Protein AF-A0A932MML2-F1 (afdb_monomer_lite)

Organism: Tectimicrobiota bacterium (NCBI:txid2528274)

Secondary structure (DSSP, 8-state):
--PPPPPPP---HHHHHHHHHHHHHHHHHHHHHHHHPPP----HHHHHTT------SPPPPGGGS-HHHHHHHHHHHH-HHHHTTSPPTT-GGGTS---STGGGGSSSGGG-

InterPro domains:
  IPR025673 Protein of unknown function with PCYCGC motif [PF13798] (68-109)

Sequence (112 aa):
MTKKKHKPQAKKASGARIAAGLLAALGLAGGVFYWMAPPSKIDPAALKARVPGGERRPTLSPALFTGVVAQAYQVAKEIPQILDQLYCWCRCIENSGHKSNLSCFVDSHAAG

Structure (mmCIF, N/CA/C/O backbone):
data_AF-A0A932MML2-F1
#
_entry.id   AF-A0A932MML2-F1
#
loop_
_atom_site.group_PDB
_atom_site.id
_atom_site.type_symbol
_atom_site.label_atom_id
_atom_site.label_alt_id
_atom_site.label_comp_id
_atom_site.label_asym_id
_atom_site.label_entity_id
_atom_site.label_seq_id
_atom_site.pdbx_PDB_ins_code
_atom_site.Cartn_x
_atom_site.Cartn_y
_atom_site.Cartn_z
_atom_site.occupancy
_atom_site.B_iso_or_equiv
_atom_site.auth_seq_id
_atom_site.auth_comp_id
_atom_site.auth_asym_id
_atom_site.auth_atom_id
_atom_site.pdbx_PDB_model_num
ATOM 1 N N . MET A 1 1 ? -48.019 -25.290 84.572 1.00 41.62 1 MET A N 1
ATOM 2 C CA . MET A 1 1 ? -46.741 -24.982 83.889 1.00 41.62 1 MET A CA 1
ATOM 3 C C . MET A 1 1 ? -46.875 -25.284 82.398 1.00 41.62 1 MET A C 1
ATOM 5 O O . MET A 1 1 ? -46.719 -26.430 82.002 1.00 41.62 1 MET A O 1
ATOM 9 N N . THR A 1 2 ? -47.199 -24.300 81.559 1.00 40.34 2 THR A N 1
ATOM 10 C CA . THR A 1 2 ? -47.265 -24.478 80.096 1.00 40.34 2 THR A CA 1
ATOM 11 C C . THR A 1 2 ? -46.184 -23.620 79.436 1.00 40.34 2 THR A C 1
ATOM 13 O O . THR A 1 2 ? -46.213 -22.393 79.485 1.00 40.34 2 THR A O 1
ATOM 16 N N . LYS A 1 3 ? -45.164 -24.274 78.864 1.00 49.84 3 LYS A N 1
ATOM 17 C CA . LYS A 1 3 ? -44.049 -23.614 78.167 1.00 49.84 3 LYS A CA 1
ATOM 18 C C . LYS A 1 3 ? -44.547 -23.004 76.850 1.00 49.84 3 LYS A C 1
ATOM 20 O O . LYS A 1 3 ? -44.921 -23.740 75.938 1.00 49.84 3 LYS A O 1
ATOM 25 N N . LYS A 1 4 ? -44.494 -21.674 76.712 1.00 50.97 4 LYS A N 1
ATOM 26 C CA . LYS A 1 4 ? -44.607 -20.999 75.407 1.00 50.97 4 LYS A CA 1
ATOM 27 C C . LYS A 1 4 ? -43.368 -21.331 74.568 1.00 50.97 4 LYS A C 1
ATOM 29 O O . LYS A 1 4 ? -42.256 -20.970 74.941 1.00 50.97 4 LYS A O 1
ATOM 34 N N . LYS A 1 5 ? -43.555 -22.009 73.432 1.00 56.62 5 LYS A N 1
ATOM 35 C CA . LYS A 1 5 ? -42.502 -22.200 72.424 1.00 56.62 5 LYS A CA 1
ATOM 36 C C . LYS A 1 5 ? -42.335 -20.908 71.619 1.00 56.62 5 LYS A C 1
ATOM 38 O O . LYS A 1 5 ? -43.300 -20.411 71.047 1.00 56.62 5 LYS A O 1
ATOM 43 N N . HIS A 1 6 ? -41.116 -20.377 71.581 1.00 51.47 6 HIS A N 1
ATOM 44 C CA . HIS A 1 6 ? -40.748 -19.227 70.756 1.00 51.47 6 HIS A CA 1
ATOM 45 C C . HIS A 1 6 ? -40.427 -19.710 69.331 1.00 51.47 6 HIS A C 1
ATOM 47 O O . HIS A 1 6 ? -39.628 -20.630 69.158 1.00 51.47 6 HIS A O 1
ATOM 53 N N . LYS A 1 7 ? -41.066 -19.122 68.312 1.00 53.91 7 LYS A N 1
ATOM 54 C CA . LYS A 1 7 ? -40.836 -19.435 66.890 1.00 53.91 7 LYS A CA 1
ATOM 55 C C . LYS A 1 7 ? -39.768 -18.471 66.346 1.00 53.91 7 LYS A C 1
ATOM 57 O O . LYS A 1 7 ? -39.914 -17.270 66.569 1.00 53.91 7 LYS A O 1
ATOM 62 N N . PRO A 1 8 ? -38.713 -18.931 65.649 1.00 49.62 8 PRO A N 1
ATOM 63 C CA . PRO A 1 8 ? -37.667 -18.033 65.178 1.00 49.62 8 PRO A CA 1
ATOM 64 C C . PRO A 1 8 ? -38.174 -17.238 63.969 1.00 49.62 8 PRO A C 1
ATOM 66 O O . PRO A 1 8 ? -38.610 -17.805 62.966 1.00 49.62 8 PRO A O 1
ATOM 69 N N . GLN A 1 9 ? -38.148 -15.912 64.086 1.00 53.25 9 GLN A N 1
ATOM 70 C CA . GLN A 1 9 ? -38.546 -14.982 63.032 1.00 53.25 9 GLN A CA 1
ATOM 71 C C . GLN A 1 9 ? -37.422 -14.893 61.986 1.00 53.25 9 GLN A C 1
ATOM 73 O O . GLN A 1 9 ? -36.277 -14.571 62.304 1.00 53.25 9 GLN A O 1
ATOM 78 N N . ALA A 1 10 ? -37.732 -15.232 60.735 1.00 54.94 10 ALA A N 1
ATOM 79 C CA . ALA A 1 10 ? -36.758 -15.321 59.652 1.00 54.94 10 ALA A CA 1
ATOM 80 C C . ALA A 1 10 ? -36.256 -13.931 59.213 1.00 54.94 10 ALA A C 1
ATOM 82 O O . ALA A 1 10 ? -37.002 -13.140 58.638 1.00 54.94 10 ALA A O 1
ATOM 83 N N . LYS A 1 11 ? -34.958 -13.661 59.408 1.00 52.41 11 LYS A N 1
ATOM 84 C CA . LYS A 1 11 ? -34.241 -12.447 58.968 1.00 52.41 11 LYS A CA 1
ATOM 85 C C . LYS A 1 11 ? -33.985 -12.401 57.442 1.00 52.41 11 LYS A C 1
ATOM 87 O O . LYS A 1 11 ? -32.863 -12.159 57.014 1.00 52.41 11 LYS A O 1
ATOM 92 N N . LYS A 1 12 ? -34.985 -12.680 56.596 1.00 54.06 12 LYS A N 1
ATOM 93 C CA . LYS A 1 12 ? -34.799 -12.820 55.129 1.00 54.06 12 LYS A CA 1
ATOM 94 C C . LYS A 1 12 ? -35.011 -11.535 54.306 1.00 54.06 12 LYS A C 1
ATOM 96 O O . LYS A 1 12 ? -34.658 -11.513 53.134 1.00 54.06 12 LYS A O 1
ATOM 101 N N . ALA A 1 13 ? -35.551 -10.461 54.887 1.00 57.41 13 ALA A N 1
ATOM 102 C CA . ALA A 1 13 ? -36.012 -9.289 54.125 1.00 57.41 13 ALA A CA 1
ATOM 103 C C . ALA A 1 13 ? -34.957 -8.185 53.870 1.00 57.41 13 ALA A C 1
ATOM 105 O O . ALA A 1 13 ? -35.162 -7.348 52.994 1.00 57.41 13 ALA A O 1
ATOM 106 N N . SER A 1 14 ? -33.841 -8.151 54.608 1.00 61.94 14 SER A N 1
ATOM 107 C CA . SER A 1 14 ? -32.838 -7.074 54.497 1.00 61.94 14 SER A CA 1
ATOM 108 C C . SER A 1 14 ? -31.851 -7.284 53.344 1.00 61.94 14 SER A C 1
ATOM 110 O O . SER A 1 14 ? -31.590 -6.351 52.591 1.00 61.94 14 SER A O 1
ATOM 112 N N . GLY A 1 15 ? -31.356 -8.510 53.149 1.00 64.75 15 GLY A N 1
ATOM 113 C CA . GLY A 1 15 ? -30.370 -8.813 52.101 1.00 64.75 15 GLY A CA 1
ATOM 114 C C . GLY A 1 15 ? -30.905 -8.616 50.678 1.00 64.75 15 GLY A C 1
ATOM 115 O O . GLY A 1 15 ? -30.207 -8.076 49.826 1.00 64.75 15 GLY A O 1
ATOM 116 N N . ALA A 1 16 ? -32.172 -8.966 50.436 1.00 72.31 16 ALA A N 1
ATOM 117 C CA . ALA A 1 16 ? -32.800 -8.826 49.119 1.00 72.31 16 ALA A CA 1
ATOM 118 C C . ALA A 1 16 ? -32.982 -7.357 48.693 1.00 72.31 16 ALA A C 1
ATOM 120 O O . ALA A 1 16 ? -32.831 -7.024 47.520 1.00 72.31 16 ALA A O 1
ATOM 121 N N . ARG A 1 17 ? -33.261 -6.460 49.648 1.00 77.44 17 ARG A N 1
ATOM 122 C CA . ARG A 1 17 ? -33.418 -5.019 49.389 1.00 77.44 17 ARG A CA 1
ATOM 123 C C . ARG A 1 17 ? -32.085 -4.337 49.097 1.00 77.44 17 ARG A C 1
ATOM 125 O O . ARG A 1 17 ? -32.024 -3.481 48.222 1.00 77.44 17 ARG A O 1
ATOM 132 N N . ILE A 1 18 ? -31.022 -4.755 49.785 1.00 80.31 18 ILE A N 1
ATOM 133 C CA . ILE A 1 18 ? -29.662 -4.264 49.530 1.00 80.31 18 ILE A CA 1
ATOM 134 C C . ILE A 1 18 ? -29.195 -4.704 48.135 1.00 80.31 18 ILE A C 1
ATOM 136 O O . ILE A 1 18 ? -28.701 -3.879 47.372 1.00 80.31 18 ILE A O 1
ATOM 140 N N . ALA A 1 19 ? -29.420 -5.968 47.764 1.00 81.38 19 ALA A N 1
ATOM 141 C CA . ALA A 1 19 ? -29.060 -6.480 46.441 1.00 81.38 19 ALA A CA 1
ATOM 142 C C . ALA A 1 19 ? -29.807 -5.758 45.303 1.00 81.38 19 ALA A C 1
ATOM 144 O O . ALA A 1 19 ? -29.189 -5.357 44.319 1.00 81.38 19 ALA A O 1
ATOM 145 N N . ALA A 1 20 ? -31.116 -5.529 45.453 1.00 85.31 20 ALA A N 1
ATOM 146 C CA . ALA A 1 20 ? -31.904 -4.791 44.466 1.00 85.31 20 ALA A CA 1
ATOM 147 C C . ALA A 1 20 ? -31.449 -3.326 44.323 1.00 85.31 20 ALA A C 1
ATOM 149 O O . ALA A 1 20 ? -31.346 -2.821 43.207 1.00 85.31 20 ALA A O 1
ATOM 150 N N . GLY A 1 21 ? -31.123 -2.661 45.439 1.00 89.19 21 GLY A N 1
ATOM 151 C CA . GLY A 1 21 ? -30.598 -1.294 45.426 1.00 89.19 21 GLY A CA 1
ATOM 152 C C . GLY A 1 21 ? -29.246 -1.181 44.717 1.00 89.19 21 GLY A C 1
ATOM 153 O O . GLY A 1 21 ? -29.045 -0.266 43.921 1.00 89.19 21 GLY A O 1
ATOM 154 N N . LEU A 1 22 ? -28.343 -2.141 44.940 1.00 90.62 22 LEU A N 1
ATOM 155 C CA . LEU A 1 22 ? -27.041 -2.185 44.268 1.00 90.62 22 LEU A CA 1
ATOM 156 C C . LEU A 1 22 ? -27.174 -2.404 42.756 1.00 90.62 22 LEU A C 1
ATOM 158 O O . LEU A 1 22 ? -26.504 -1.724 41.983 1.00 90.62 22 LEU A O 1
ATOM 162 N N . LEU A 1 23 ? -28.066 -3.298 42.322 1.00 91.44 23 LEU A N 1
ATOM 163 C CA . LEU A 1 23 ? -28.313 -3.536 40.896 1.00 91.44 23 LEU A CA 1
ATOM 164 C C . LEU A 1 23 ? -28.901 -2.302 40.198 1.00 91.44 23 LEU A C 1
ATOM 166 O O . LEU A 1 23 ? -28.468 -1.958 39.100 1.00 91.44 23 LEU A O 1
ATOM 170 N N . ALA A 1 24 ? -29.838 -1.603 40.845 1.00 91.69 24 ALA A N 1
ATOM 171 C CA . ALA A 1 24 ? -30.403 -0.366 40.311 1.00 91.69 24 ALA A CA 1
ATOM 172 C C . ALA A 1 24 ? -29.346 0.748 40.201 1.00 91.69 24 ALA A C 1
ATOM 174 O O . ALA A 1 24 ? -29.278 1.434 39.181 1.00 91.69 24 ALA A O 1
ATOM 175 N N . ALA A 1 25 ? -28.486 0.894 41.213 1.00 92.69 25 ALA A N 1
ATOM 176 C CA . ALA A 1 25 ? -27.401 1.872 41.199 1.00 92.69 25 ALA A CA 1
ATOM 177 C C . ALA A 1 25 ? -26.370 1.581 40.095 1.00 92.69 25 ALA A C 1
ATOM 179 O O . ALA A 1 25 ? -25.963 2.496 39.382 1.00 92.69 25 ALA A O 1
ATOM 180 N N . LEU A 1 26 ? -25.993 0.312 39.906 1.00 95.44 26 LEU A N 1
ATOM 181 C CA . LEU A 1 26 ? -25.088 -0.103 38.830 1.00 95.44 26 LEU A CA 1
ATOM 182 C C . LEU A 1 26 ? -25.704 0.121 37.444 1.00 95.44 26 LEU A C 1
ATOM 184 O O . LEU A 1 26 ? -25.019 0.607 36.546 1.00 95.44 26 LEU A O 1
ATOM 188 N N . GLY A 1 27 ? -26.996 -0.177 37.278 1.00 95.19 27 GLY A N 1
ATOM 189 C CA . GLY A 1 27 ? -27.718 0.077 36.031 1.00 95.19 27 GLY A CA 1
ATOM 190 C C . GLY A 1 27 ? -27.778 1.566 35.678 1.00 95.19 27 GLY A C 1
ATOM 191 O O . GLY A 1 27 ? -27.485 1.941 34.544 1.00 95.19 27 GLY A O 1
ATOM 192 N N . LEU A 1 28 ? -28.084 2.425 36.655 1.00 95.31 28 LEU A N 1
ATOM 193 C CA . LEU A 1 28 ? -28.094 3.879 36.466 1.00 95.31 28 LEU A CA 1
ATOM 194 C C . LEU A 1 28 ? -26.700 4.424 36.144 1.00 95.31 28 LEU A C 1
ATOM 196 O O . LEU A 1 28 ? -26.558 5.202 35.205 1.00 95.31 28 LEU A O 1
ATOM 200 N N . ALA A 1 29 ? -25.668 3.988 36.869 1.00 94.00 29 ALA A N 1
ATOM 201 C CA . ALA A 1 29 ? -24.293 4.404 36.606 1.00 94.00 29 ALA A CA 1
ATOM 202 C C . ALA A 1 29 ? -23.828 3.984 35.202 1.00 94.00 29 ALA A C 1
ATOM 204 O O . ALA A 1 29 ? -23.250 4.796 34.480 1.00 94.00 29 ALA A O 1
ATOM 205 N N . GLY A 1 30 ? -24.135 2.751 34.782 1.00 94.00 30 GLY A N 1
ATOM 206 C CA . GLY A 1 30 ? -23.833 2.264 33.436 1.00 94.00 30 GLY A CA 1
ATOM 207 C C . GLY A 1 30 ? -24.571 3.042 32.345 1.00 94.00 30 GLY A C 1
ATOM 208 O O . GLY A 1 30 ? -23.967 3.407 31.338 1.00 94.00 30 GLY A O 1
ATOM 209 N N . GLY A 1 31 ? -25.850 3.362 32.564 1.00 93.56 31 GLY A N 1
ATOM 210 C CA . GLY A 1 31 ? -26.646 4.171 31.639 1.00 93.56 31 GLY A CA 1
ATOM 211 C C . GLY A 1 31 ? -26.130 5.606 31.497 1.00 93.56 31 GLY A C 1
ATOM 212 O O . GLY A 1 31 ? -25.992 6.098 30.380 1.00 93.56 31 GLY A O 1
ATOM 213 N N . VAL A 1 32 ? -25.779 6.260 32.611 1.00 94.50 32 VAL A N 1
ATOM 214 C CA . VAL A 1 32 ? -25.182 7.607 32.601 1.00 94.50 32 VAL A CA 1
ATOM 215 C C . VAL A 1 32 ? -23.825 7.593 31.903 1.00 94.50 32 VAL A C 1
ATOM 217 O O . VAL A 1 32 ? -23.569 8.451 31.062 1.00 94.50 32 VAL A O 1
ATOM 220 N N . PHE A 1 33 ? -22.979 6.601 32.193 1.00 92.12 33 PHE A N 1
ATOM 221 C CA . PHE A 1 33 ? -21.684 6.458 31.531 1.00 92.12 33 PHE A CA 1
ATOM 222 C C . PHE A 1 33 ? -21.840 6.265 30.021 1.00 92.12 33 PHE A C 1
ATOM 224 O O . PHE A 1 33 ? -21.159 6.935 29.253 1.00 92.12 33 PHE A O 1
ATOM 231 N N . TYR A 1 34 ? -22.767 5.408 29.586 1.00 89.56 34 TYR A N 1
ATOM 232 C CA . TYR A 1 34 ? -23.044 5.195 28.165 1.00 89.56 34 TYR A CA 1
ATOM 233 C C . TYR A 1 34 ? -23.531 6.473 27.468 1.00 89.56 34 TYR A C 1
ATOM 235 O O . TYR A 1 34 ? -23.106 6.760 26.353 1.00 89.56 34 TYR A O 1
ATOM 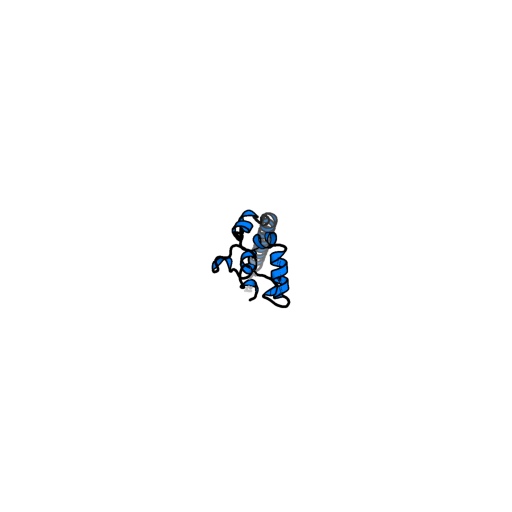243 N N . TRP A 1 35 ? -24.379 7.265 28.130 1.00 90.88 35 TRP A N 1
ATOM 244 C CA . TRP A 1 35 ? -24.905 8.510 27.565 1.00 90.88 35 TRP A CA 1
ATOM 245 C C . TRP A 1 35 ? -23.868 9.643 27.525 1.00 90.88 35 TRP A C 1
ATOM 247 O O . TRP A 1 35 ? -23.900 10.481 26.628 1.00 90.88 35 TRP A O 1
ATOM 257 N N . MET A 1 36 ? -22.934 9.663 28.479 1.00 91.69 36 MET A N 1
ATOM 258 C CA . MET A 1 36 ? -21.850 10.649 28.545 1.00 91.69 36 MET A CA 1
ATOM 259 C C . MET A 1 36 ? -20.585 10.233 27.782 1.00 91.69 36 MET A C 1
ATOM 261 O O . MET A 1 36 ? -19.700 11.070 27.590 1.00 91.69 36 MET A O 1
ATOM 265 N N . ALA A 1 37 ? -20.462 8.971 27.364 1.00 87.44 37 ALA A N 1
ATOM 266 C CA . ALA A 1 37 ? -19.286 8.487 26.655 1.00 87.44 37 ALA A CA 1
ATOM 267 C C . AL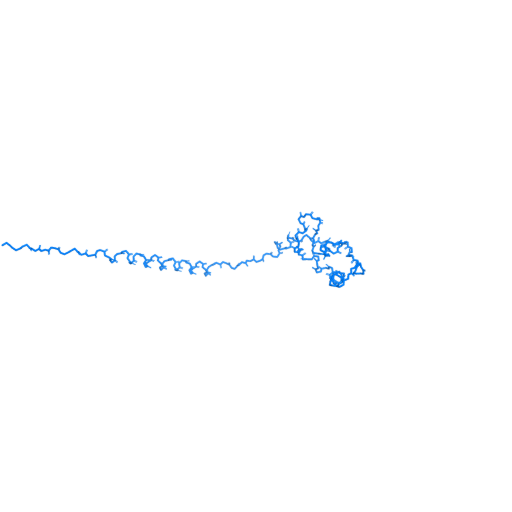A A 1 37 ? -19.122 9.245 25.323 1.00 87.44 37 ALA A C 1
ATOM 269 O O . ALA A 1 37 ? -20.018 9.207 24.475 1.00 87.44 37 ALA A O 1
ATOM 270 N N . PRO A 1 38 ? -17.992 9.943 25.105 1.00 78.31 38 PRO A N 1
ATOM 271 C CA . PRO A 1 38 ? -17.778 10.667 23.864 1.00 78.31 38 PRO A CA 1
ATOM 272 C C . PRO A 1 38 ? -17.656 9.680 22.693 1.00 78.31 38 PRO A C 1
ATOM 274 O O . PRO A 1 38 ? -17.038 8.621 22.845 1.00 78.31 38 PRO A O 1
ATOM 277 N N . PRO A 1 39 ? -18.188 10.018 21.503 1.00 76.25 39 PRO A N 1
ATOM 278 C CA . PRO A 1 39 ? -17.999 9.189 20.324 1.00 76.25 39 PRO A CA 1
ATOM 279 C C . PRO A 1 39 ? -16.507 9.079 20.003 1.00 76.25 39 PRO A C 1
ATOM 281 O O . PRO A 1 39 ? -15.745 10.040 20.153 1.00 76.25 39 PRO A O 1
ATOM 284 N N . SER A 1 40 ? -16.090 7.903 19.538 1.00 75.44 40 SER A N 1
ATOM 285 C CA . SER A 1 40 ? -14.725 7.659 19.084 1.00 75.44 40 SER A CA 1
ATOM 286 C C . SER A 1 40 ? -14.393 8.630 17.949 1.00 75.44 40 SER A C 1
ATOM 288 O O . SER A 1 40 ? -14.927 8.516 16.846 1.00 75.44 40 SER A O 1
ATOM 290 N N . LYS A 1 41 ? -13.525 9.611 18.207 1.00 74.69 41 LYS A N 1
ATOM 291 C CA . LYS A 1 41 ? -13.041 10.513 17.160 1.00 74.69 41 LYS A CA 1
ATOM 292 C C . LYS A 1 41 ? -11.953 9.789 16.374 1.00 74.69 41 LYS A C 1
ATOM 294 O O . LYS A 1 41 ? -10.885 9.505 16.910 1.00 74.69 41 LYS A O 1
ATOM 299 N N . ILE A 1 42 ? -12.235 9.477 15.114 1.00 70.88 42 ILE A N 1
ATOM 300 C CA . ILE A 1 42 ? -11.215 9.033 14.164 1.00 70.88 42 ILE A CA 1
ATOM 301 C C . ILE A 1 42 ? -10.360 10.261 13.831 1.00 70.88 42 ILE A C 1
ATOM 303 O O . ILE A 1 42 ? -10.873 11.214 13.250 1.00 70.88 42 ILE A O 1
ATOM 307 N N . ASP A 1 43 ? -9.082 10.254 14.209 1.00 77.56 43 ASP A N 1
ATOM 308 C CA . ASP A 1 43 ? -8.130 11.296 13.815 1.00 77.56 43 ASP A CA 1
ATOM 309 C C . ASP A 1 43 ? -7.545 10.981 12.419 1.00 77.56 43 ASP A C 1
ATOM 311 O O . ASP A 1 43 ? -6.818 9.989 12.267 1.00 77.56 43 ASP A O 1
ATOM 315 N N . PRO A 1 44 ? -7.822 11.803 11.385 1.00 68.00 44 PRO A N 1
ATOM 316 C CA . PRO A 1 44 ? -7.260 11.615 10.050 1.00 68.00 44 PRO A CA 1
ATOM 317 C C . PRO A 1 44 ? -5.729 11.712 10.021 1.00 68.00 44 PRO A C 1
ATOM 319 O O . PRO A 1 44 ? -5.097 11.093 9.162 1.00 68.00 44 PRO A O 1
ATOM 322 N N . ALA A 1 45 ? -5.119 12.463 10.943 1.00 67.81 45 ALA A N 1
ATOM 323 C CA . ALA A 1 45 ? -3.668 12.567 11.042 1.00 67.81 45 ALA A CA 1
ATOM 324 C C . ALA A 1 45 ? -3.060 11.259 11.564 1.00 67.81 45 ALA A C 1
ATOM 326 O O . ALA A 1 45 ? -2.115 10.750 10.967 1.00 67.81 45 ALA A O 1
ATOM 327 N N . ALA A 1 46 ? -3.654 10.649 12.595 1.00 69.44 46 ALA A N 1
ATOM 328 C CA . ALA A 1 46 ? -3.262 9.325 13.081 1.00 69.44 46 ALA A CA 1
ATOM 329 C C . ALA A 1 46 ? -3.473 8.196 12.051 1.00 69.44 46 ALA A C 1
ATOM 331 O O . ALA A 1 46 ? -2.763 7.189 12.085 1.00 69.44 46 ALA A O 1
ATOM 332 N N . LEU A 1 47 ? -4.436 8.338 11.133 1.00 65.00 47 LEU A N 1
ATOM 333 C CA . LEU A 1 47 ? -4.596 7.435 9.986 1.00 65.00 47 LEU A CA 1
ATOM 334 C C . LEU A 1 47 ? -3.487 7.634 8.947 1.00 65.00 47 LEU A C 1
ATOM 336 O O . LEU A 1 47 ? -2.844 6.660 8.561 1.00 65.00 47 LEU A O 1
ATOM 340 N N . LYS A 1 48 ? -3.216 8.882 8.543 1.00 63.00 48 LYS A N 1
ATOM 341 C CA . LYS A 1 48 ? -2.109 9.209 7.626 1.00 63.00 48 LYS A CA 1
ATOM 342 C C . LYS A 1 48 ? -0.749 8.801 8.182 1.00 63.00 48 LYS A C 1
ATOM 344 O O . LYS A 1 48 ? 0.073 8.298 7.434 1.00 63.00 48 LYS A O 1
ATOM 349 N N . ALA A 1 49 ? -0.529 8.927 9.489 1.00 66.19 49 ALA A N 1
ATOM 350 C CA . ALA A 1 49 ? 0.712 8.502 10.133 1.00 66.19 49 ALA A CA 1
ATOM 351 C C . ALA A 1 49 ? 1.030 7.007 9.928 1.00 66.19 49 ALA A C 1
ATOM 353 O O . ALA A 1 49 ? 2.187 6.613 10.049 1.00 66.19 49 ALA A O 1
ATOM 354 N N . ARG A 1 50 ? 0.034 6.167 9.601 1.00 74.75 50 ARG A N 1
ATOM 355 C CA . ARG A 1 50 ? 0.248 4.734 9.326 1.00 74.75 50 ARG A CA 1
ATOM 356 C C . ARG A 1 50 ? 0.694 4.443 7.897 1.00 74.75 50 ARG A C 1
ATOM 358 O O . ARG A 1 50 ? 1.218 3.361 7.659 1.00 74.75 50 ARG A O 1
ATOM 365 N N . VAL A 1 51 ? 0.485 5.365 6.958 1.00 87.25 51 VAL A N 1
ATOM 366 C CA . VAL A 1 51 ? 0.861 5.196 5.548 1.00 87.25 51 VAL A CA 1
ATOM 367 C C . VAL A 1 51 ? 1.826 6.315 5.171 1.00 87.25 51 VAL A C 1
ATOM 369 O O . VAL A 1 51 ? 1.376 7.427 4.900 1.00 87.25 51 VAL A O 1
ATOM 372 N N . PRO A 1 52 ? 3.145 6.044 5.146 1.00 89.12 52 PRO A N 1
ATOM 373 C CA . PRO A 1 52 ? 4.133 7.030 4.715 1.00 89.12 52 PRO A CA 1
ATOM 374 C C . PRO A 1 52 ? 3.818 7.659 3.350 1.00 89.12 52 PRO A C 1
ATOM 376 O O . PRO A 1 52 ? 3.984 8.867 3.183 1.00 89.12 52 PRO A O 1
ATOM 379 N N . GLY A 1 53 ? 3.352 6.849 2.391 1.00 91.62 53 GLY A N 1
ATOM 380 C CA . GLY A 1 53 ? 3.099 7.286 1.019 1.00 91.62 53 GLY A CA 1
ATOM 381 C C . GLY A 1 53 ? 4.365 7.760 0.299 1.00 91.62 53 GLY A C 1
ATOM 382 O O . GLY A 1 53 ? 5.499 7.521 0.730 1.00 91.62 53 GLY A O 1
ATOM 383 N N . GLY A 1 54 ? 4.181 8.453 -0.820 1.00 93.81 54 GLY A N 1
ATOM 384 C CA . GLY A 1 54 ? 5.262 9.023 -1.613 1.00 93.81 54 GLY A CA 1
ATOM 385 C C . GLY A 1 54 ? 6.076 7.985 -2.385 1.00 93.81 54 GLY A C 1
ATOM 386 O O . GLY A 1 54 ? 7.274 8.198 -2.612 1.00 93.81 54 GLY A O 1
ATOM 387 N N . GLU A 1 55 ? 5.473 6.862 -2.776 1.00 95.81 55 GLU A N 1
ATOM 388 C CA . GLU A 1 55 ? 6.084 5.971 -3.759 1.00 95.81 55 GLU A CA 1
ATOM 389 C C . GLU A 1 55 ? 6.144 6.671 -5.128 1.00 95.81 55 GLU A C 1
ATOM 391 O O . GLU A 1 55 ? 5.173 7.253 -5.604 1.00 95.81 55 GLU A O 1
ATOM 396 N N . ARG A 1 56 ? 7.328 6.663 -5.748 1.00 96.06 56 ARG A N 1
ATOM 397 C CA . ARG A 1 56 ? 7.600 7.363 -7.019 1.00 96.06 56 ARG A CA 1
ATOM 398 C C . ARG A 1 56 ? 8.073 6.424 -8.118 1.00 96.06 56 ARG A C 1
ATOM 400 O O . ARG A 1 56 ? 8.192 6.847 -9.266 1.00 96.06 56 ARG A O 1
ATOM 407 N N . ARG A 1 57 ? 8.404 5.179 -7.771 1.00 96.94 57 ARG A N 1
ATOM 408 C CA . ARG A 1 57 ? 8.799 4.172 -8.752 1.00 96.94 57 ARG A CA 1
ATOM 409 C C . ARG A 1 57 ? 7.576 3.768 -9.581 1.00 96.94 57 ARG A C 1
ATOM 411 O O . ARG A 1 57 ? 6.468 3.730 -9.045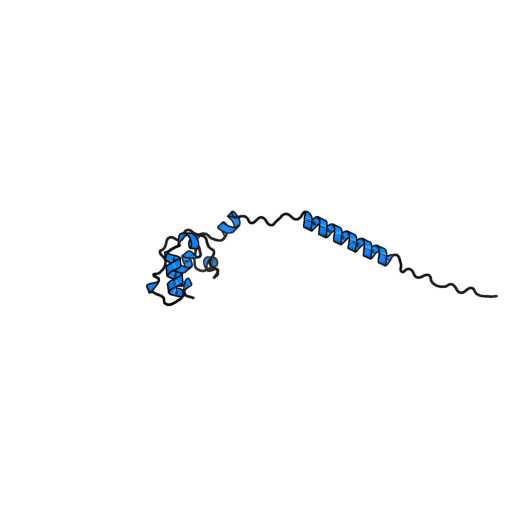 1.00 96.94 57 ARG A O 1
ATOM 418 N N . PRO A 1 58 ? 7.759 3.464 -10.875 1.00 96.94 58 PRO A N 1
ATOM 419 C CA . PRO A 1 58 ? 6.681 2.913 -11.679 1.00 96.94 58 PRO A CA 1
ATOM 420 C C . PRO A 1 58 ? 6.296 1.525 -11.162 1.00 96.94 58 PRO A C 1
ATOM 422 O O . PRO A 1 58 ? 7.145 0.777 -10.672 1.00 96.94 58 PRO A O 1
ATOM 425 N N . THR A 1 59 ? 5.023 1.167 -11.311 1.00 98.00 59 THR A N 1
ATOM 426 C CA . THR A 1 59 ? 4.582 -0.212 -11.091 1.00 98.00 59 THR A CA 1
ATOM 427 C C . THR A 1 59 ? 5.178 -1.135 -12.152 1.00 98.00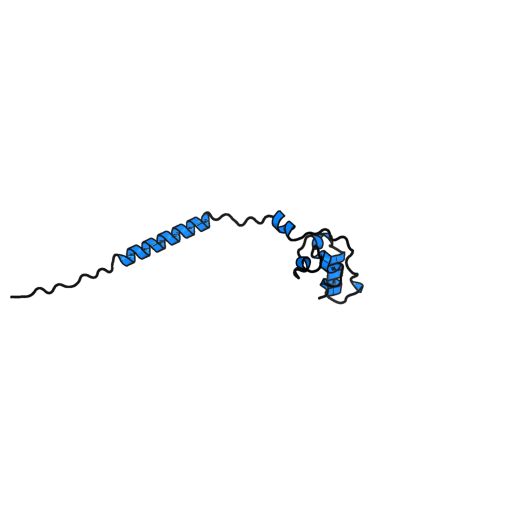 59 THR A C 1
ATOM 429 O O . THR A 1 59 ? 5.496 -0.702 -13.266 1.00 98.00 59 THR A O 1
ATOM 432 N N . LEU A 1 60 ? 5.287 -2.427 -11.844 1.00 98.38 60 LEU A N 1
ATOM 433 C CA . LEU A 1 60 ? 5.637 -3.427 -12.844 1.00 98.38 60 LEU A CA 1
ATOM 434 C C . LEU A 1 60 ? 4.587 -3.483 -13.959 1.00 98.38 60 LEU A C 1
ATOM 436 O O . LEU A 1 60 ? 3.407 -3.177 -13.765 1.00 98.38 60 LEU A O 1
ATOM 440 N N . SER A 1 61 ? 5.039 -3.881 -15.149 1.00 98.19 61 SER A N 1
ATOM 441 C CA . SER A 1 61 ? 4.163 -4.022 -16.308 1.00 98.19 61 SER A CA 1
ATOM 442 C C . SER A 1 61 ? 3.164 -5.167 -16.089 1.00 98.19 61 SER A C 1
ATOM 444 O O . SER A 1 61 ? 3.591 -6.285 -15.796 1.00 98.19 61 SER A O 1
ATOM 446 N N . PRO A 1 62 ? 1.858 -4.947 -16.321 1.00 98.38 62 PRO A N 1
ATOM 447 C CA . PRO A 1 62 ? 0.837 -5.997 -16.262 1.00 98.38 62 PRO A CA 1
ATOM 448 C C . PRO A 1 62 ? 1.124 -7.187 -17.180 1.00 98.38 62 PRO A C 1
ATOM 450 O O . PRO A 1 62 ? 0.737 -8.310 -16.873 1.00 98.38 62 PRO A O 1
ATOM 453 N N . ALA A 1 63 ? 1.845 -6.952 -18.282 1.00 98.31 63 ALA A N 1
ATOM 454 C CA . ALA A 1 63 ? 2.234 -7.979 -19.248 1.00 98.31 63 ALA A CA 1
ATOM 455 C C . ALA A 1 63 ? 3.193 -9.042 -18.677 1.00 98.31 63 ALA A C 1
ATOM 457 O O . ALA A 1 63 ? 3.419 -10.060 -19.323 1.00 98.31 63 ALA A O 1
ATOM 458 N N . LEU A 1 64 ? 3.764 -8.812 -17.490 1.00 98.19 64 LEU A N 1
ATOM 459 C CA . LEU A 1 64 ? 4.595 -9.791 -16.785 1.00 98.19 64 LEU A CA 1
ATOM 460 C C . LEU A 1 64 ? 3.766 -10.855 -16.050 1.00 98.19 64 LEU A C 1
ATOM 462 O O . LEU A 1 64 ? 4.326 -11.824 -15.547 1.00 98.19 64 LEU A O 1
ATOM 466 N N . PHE A 1 65 ? 2.447 -10.678 -15.975 1.00 98.06 65 PHE A N 1
ATOM 467 C CA . PHE A 1 65 ? 1.547 -11.517 -15.196 1.00 98.06 65 PHE A CA 1
ATOM 468 C C . PHE A 1 65 ? 0.378 -12.012 -16.050 1.00 98.06 65 PHE A C 1
ATOM 470 O O . PHE A 1 65 ? 0.168 -11.580 -17.184 1.00 98.06 65 PHE A O 1
ATOM 477 N N . THR A 1 66 ? -0.433 -12.904 -15.482 1.00 97.94 66 THR A N 1
ATOM 478 C CA . THR A 1 66 ? -1.636 -13.445 -16.128 1.00 97.94 66 THR A CA 1
ATOM 479 C C . THR A 1 66 ? -2.853 -13.363 -15.210 1.00 97.94 66 THR A C 1
ATOM 481 O O . THR A 1 66 ? -2.722 -13.293 -13.987 1.00 97.94 66 THR A O 1
ATOM 484 N N . GLY A 1 67 ? -4.053 -13.411 -15.792 1.00 98.06 67 GLY A N 1
ATOM 485 C CA . GLY A 1 67 ? -5.308 -13.475 -15.041 1.00 98.06 67 GLY A CA 1
ATOM 486 C C . GLY A 1 67 ? -5.514 -12.283 -14.102 1.00 98.06 67 GLY A C 1
ATOM 487 O O . GLY A 1 67 ? -5.235 -11.139 -14.458 1.00 98.06 67 GLY A O 1
ATOM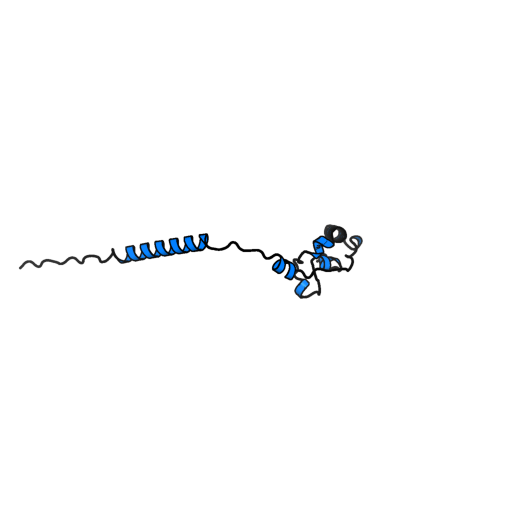 488 N N . VAL A 1 68 ? -6.004 -12.560 -12.891 1.00 97.94 68 VAL A N 1
ATOM 489 C CA . VAL A 1 68 ? -6.330 -11.533 -11.886 1.00 97.94 68 VAL A CA 1
ATOM 490 C C . VAL A 1 68 ? -5.112 -10.727 -11.433 1.00 97.94 68 VAL A C 1
ATOM 492 O O . VAL A 1 68 ? -5.251 -9.548 -11.121 1.00 97.94 68 VAL A O 1
ATOM 495 N N . VAL A 1 69 ? -3.913 -11.318 -11.458 1.00 98.00 69 VAL A N 1
ATOM 496 C CA . VAL A 1 69 ? -2.679 -10.610 -11.091 1.00 98.00 69 VAL A CA 1
ATOM 497 C C . VAL A 1 69 ? -2.360 -9.547 -12.140 1.00 98.00 69 VAL A C 1
ATOM 499 O O . VAL A 1 69 ? -2.156 -8.390 -11.789 1.00 98.00 69 VAL A O 1
ATOM 502 N N . ALA A 1 70 ? -2.425 -9.885 -13.433 1.00 98.56 70 ALA A N 1
ATOM 503 C CA . ALA A 1 70 ? -2.256 -8.896 -14.502 1.00 98.56 70 ALA A CA 1
ATOM 504 C C . ALA A 1 70 ? -3.262 -7.743 -14.378 1.00 98.56 70 ALA A C 1
ATOM 506 O O . ALA A 1 70 ? -2.888 -6.578 -14.494 1.00 98.56 70 ALA A O 1
ATOM 507 N N . GLN A 1 71 ? -4.525 -8.056 -14.077 1.00 98.62 71 GLN A N 1
ATOM 508 C CA . GLN A 1 71 ? -5.561 -7.044 -13.855 1.00 98.62 71 GLN A CA 1
ATOM 509 C C . GLN A 1 71 ? -5.236 -6.143 -12.655 1.00 98.62 71 GLN A C 1
ATOM 511 O O . GLN A 1 71 ? -5.375 -4.927 -12.756 1.00 98.62 71 GLN A O 1
ATOM 516 N N . ALA A 1 72 ? -4.745 -6.704 -11.547 1.00 97.75 72 ALA A N 1
ATOM 517 C CA . ALA A 1 72 ? -4.353 -5.928 -10.374 1.00 97.75 72 ALA A CA 1
ATOM 518 C C . ALA A 1 72 ? -3.200 -4.956 -10.681 1.00 97.75 72 ALA A C 1
ATOM 520 O O . ALA A 1 72 ? -3.284 -3.779 -10.331 1.00 97.75 72 ALA A O 1
ATOM 521 N N . TYR A 1 73 ? -2.165 -5.406 -11.399 1.00 98.50 73 TYR A N 1
ATOM 522 C CA . TYR A 1 73 ? -1.073 -4.527 -11.837 1.00 98.50 73 TYR A CA 1
ATOM 523 C C . TYR A 1 73 ? -1.543 -3.466 -12.844 1.00 98.50 73 TYR A C 1
ATOM 525 O O . TYR A 1 73 ? -1.027 -2.348 -12.835 1.00 98.50 73 TYR A O 1
ATOM 533 N N . GLN A 1 74 ? -2.533 -3.776 -13.691 1.00 98.69 74 GLN A N 1
ATOM 534 C CA . GLN A 1 74 ? -3.123 -2.798 -14.611 1.00 98.69 74 GLN A CA 1
ATOM 535 C C . GLN A 1 74 ? -3.854 -1.695 -13.840 1.00 98.69 74 GLN A C 1
ATOM 537 O O . GLN A 1 74 ? -3.592 -0.518 -14.070 1.00 98.69 74 GLN A O 1
ATOM 542 N N . VAL A 1 75 ? -4.683 -2.062 -12.860 1.00 98.31 75 VAL A N 1
ATOM 543 C CA . VAL A 1 75 ? -5.349 -1.095 -11.976 1.00 98.31 75 VAL A CA 1
ATOM 544 C C . VAL A 1 75 ? -4.317 -0.268 -11.210 1.00 98.31 75 VAL A C 1
ATOM 546 O O . VAL A 1 75 ? -4.432 0.953 -11.145 1.00 98.31 75 VAL A O 1
ATOM 549 N N . ALA A 1 76 ? -3.260 -0.890 -10.682 1.00 98.12 76 ALA A N 1
ATOM 550 C CA . ALA A 1 76 ? -2.219 -0.164 -9.960 1.00 98.12 76 ALA A CA 1
ATOM 551 C C . ALA A 1 76 ? -1.501 0.884 -10.819 1.00 98.12 76 ALA A C 1
ATOM 553 O O . ALA A 1 76 ? -1.180 1.968 -10.330 1.00 98.12 76 ALA A O 1
ATOM 554 N N . LYS A 1 77 ? -1.310 0.585 -12.108 1.00 98.25 77 LYS A N 1
ATOM 555 C CA . LYS A 1 77 ? -0.781 1.530 -13.094 1.00 98.25 77 LYS A CA 1
ATOM 556 C C . LYS A 1 77 ? -1.752 2.682 -13.391 1.00 98.25 77 LYS A C 1
ATOM 558 O O . LYS A 1 77 ? -1.299 3.791 -13.662 1.00 98.25 77 LYS A O 1
ATOM 563 N N . GLU A 1 78 ? -3.059 2.433 -13.363 1.00 98.50 78 GLU A N 1
ATOM 564 C CA . GLU A 1 78 ? -4.104 3.423 -13.674 1.00 98.50 78 GLU A CA 1
ATOM 565 C C . GLU A 1 78 ? -4.419 4.373 -12.510 1.00 98.50 78 GLU A C 1
ATOM 567 O O . GLU A 1 78 ? -4.717 5.546 -12.741 1.00 98.50 78 GLU A O 1
ATOM 572 N N . ILE A 1 79 ? -4.340 3.896 -11.263 1.00 98.19 79 ILE A N 1
ATOM 573 C CA . ILE A 1 79 ? -4.690 4.674 -10.059 1.00 98.19 79 ILE A CA 1
ATOM 574 C C . ILE A 1 79 ? -3.564 4.746 -9.007 1.00 98.19 79 ILE A C 1
ATOM 576 O O . ILE A 1 79 ? -3.826 4.553 -7.811 1.00 98.19 79 ILE A O 1
ATOM 580 N N . PRO A 1 80 ? -2.312 5.066 -9.387 1.00 97.31 80 PRO A N 1
ATOM 581 C CA . PRO A 1 80 ? -1.177 5.015 -8.468 1.00 97.31 80 PRO A CA 1
ATOM 582 C C . PRO A 1 80 ? -1.365 5.938 -7.258 1.00 97.31 80 PRO A C 1
ATOM 584 O O . PRO A 1 80 ? -1.106 5.540 -6.126 1.00 97.31 80 PRO A O 1
ATOM 587 N N . GLN A 1 81 ? -1.916 7.137 -7.459 1.00 96.38 81 GLN A N 1
ATOM 588 C CA . GLN A 1 81 ? -2.161 8.113 -6.395 1.00 96.38 81 GLN A CA 1
ATOM 589 C C . GLN A 1 81 ? -3.149 7.630 -5.327 1.00 96.38 81 GLN A C 1
ATOM 591 O O . GLN A 1 81 ? -3.076 8.079 -4.187 1.00 96.38 81 GLN A O 1
ATOM 596 N N . ILE A 1 82 ? -4.077 6.737 -5.686 1.00 95.62 82 ILE A N 1
ATOM 597 C CA . ILE A 1 82 ? -5.018 6.157 -4.726 1.00 95.62 82 ILE A CA 1
ATOM 598 C C . ILE A 1 82 ? -4.302 5.087 -3.914 1.00 95.62 82 ILE A C 1
ATOM 600 O O . ILE A 1 82 ? -4.352 5.116 -2.688 1.00 95.62 82 ILE A O 1
ATOM 604 N N . LEU A 1 83 ? -3.579 4.183 -4.580 1.00 96.38 83 LEU A N 1
ATOM 605 C CA . LEU A 1 83 ? -2.830 3.131 -3.893 1.00 96.38 83 LEU A CA 1
ATOM 606 C C . LEU A 1 83 ? -1.726 3.693 -2.991 1.00 96.38 83 LEU A C 1
ATOM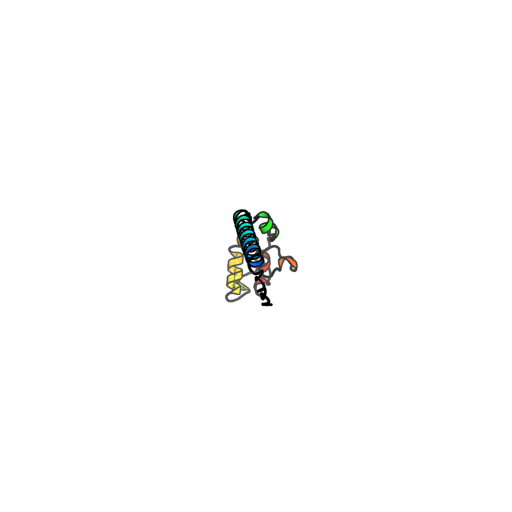 608 O O . LEU A 1 83 ? -1.419 3.098 -1.960 1.00 96.38 83 LEU A O 1
ATOM 612 N N . ASP A 1 84 ? -1.176 4.859 -3.322 1.00 96.06 84 ASP A N 1
ATOM 613 C CA . ASP A 1 84 ? -0.159 5.510 -2.500 1.00 96.06 84 ASP A CA 1
ATOM 614 C C . ASP A 1 84 ? -0.705 6.067 -1.170 1.00 96.06 84 ASP A C 1
ATOM 616 O O . ASP A 1 84 ? 0.053 6.325 -0.238 1.00 96.06 84 ASP A O 1
ATOM 620 N N . GLN A 1 85 ? -2.030 6.193 -1.042 1.00 93.56 85 GLN A N 1
ATOM 621 C CA . GLN A 1 85 ? -2.702 6.620 0.191 1.00 93.56 85 GLN A CA 1
ATOM 622 C C . GLN A 1 85 ? -3.209 5.451 1.041 1.00 93.56 85 GLN A C 1
ATOM 624 O O . GLN A 1 85 ? -3.733 5.664 2.136 1.00 93.56 85 GLN A O 1
ATOM 629 N N . LEU A 1 86 ? -3.079 4.216 0.552 1.00 92.88 86 LEU A N 1
ATOM 630 C CA . LEU A 1 86 ? -3.603 3.033 1.221 1.00 92.88 86 LEU A CA 1
ATOM 631 C C . LEU A 1 86 ? -2.495 2.267 1.940 1.00 92.88 86 LEU A C 1
ATOM 633 O O . LEU A 1 86 ? -1.369 2.149 1.460 1.00 92.88 86 LEU A O 1
ATOM 637 N N . TYR A 1 87 ? -2.842 1.705 3.094 1.00 91.56 87 TYR A N 1
ATOM 638 C CA . TYR A 1 87 ? -1.983 0.767 3.805 1.00 91.56 87 TYR A CA 1
ATOM 639 C C . TYR A 1 87 ? -2.018 -0.593 3.098 1.00 91.56 87 TYR A C 1
ATOM 641 O O . TYR A 1 87 ? -3.086 -1.054 2.693 1.00 91.56 87 TYR A O 1
ATOM 649 N N . CYS A 1 88 ? -0.866 -1.249 2.951 1.00 88.25 88 CYS A N 1
ATOM 650 C CA . CYS A 1 88 ? -0.811 -2.590 2.367 1.00 88.25 88 CYS A CA 1
ATOM 651 C C . CYS A 1 88 ? -1.306 -3.641 3.376 1.00 88.25 88 CYS A C 1
ATOM 653 O O . CYS A 1 88 ? -0.844 -3.691 4.515 1.00 88.25 88 CYS A O 1
ATOM 655 N N . TRP A 1 89 ? -2.232 -4.514 2.977 1.00 85.06 89 TRP A N 1
ATOM 656 C CA . TRP A 1 89 ? -2.796 -5.519 3.893 1.00 85.06 89 TRP A CA 1
ATOM 657 C C . TRP A 1 89 ? -1.745 -6.509 4.423 1.00 85.06 89 TRP A C 1
ATOM 659 O O . TRP A 1 89 ? -1.829 -6.965 5.560 1.00 85.06 89 TRP A O 1
ATOM 669 N N . CYS A 1 90 ? -0.706 -6.773 3.631 1.00 88.12 90 CYS A N 1
ATOM 670 C CA . CYS A 1 90 ? 0.388 -7.680 3.971 1.00 88.12 90 CYS A CA 1
ATOM 671 C C . CYS A 1 90 ? 1.339 -7.139 5.057 1.00 88.12 90 CYS A C 1
ATOM 673 O O . CYS A 1 90 ? 2.226 -7.862 5.502 1.00 88.12 90 CYS A O 1
ATOM 675 N N . ARG A 1 91 ? 1.171 -5.880 5.497 1.00 89.94 91 ARG A N 1
ATOM 676 C CA . ARG A 1 91 ? 2.026 -5.202 6.496 1.00 89.94 91 ARG A CA 1
ATOM 677 C C . ARG A 1 91 ? 3.502 -5.076 6.091 1.00 89.94 91 ARG A C 1
ATOM 679 O O . ARG A 1 91 ? 4.368 -4.835 6.927 1.00 89.94 91 ARG A O 1
ATOM 686 N N . CYS A 1 92 ? 3.792 -5.149 4.794 1.00 91.31 92 CYS A N 1
ATOM 687 C CA . CYS A 1 92 ? 5.142 -5.049 4.231 1.00 91.31 92 CYS A CA 1
ATOM 688 C C . CYS A 1 92 ? 5.822 -3.696 4.493 1.00 91.31 92 CYS A C 1
ATOM 690 O O . CYS A 1 92 ? 7.044 -3.589 4.412 1.00 91.31 92 CYS A O 1
ATOM 692 N N . ILE A 1 93 ? 5.054 -2.666 4.862 1.00 90.56 93 ILE A N 1
ATOM 693 C CA . ILE A 1 93 ? 5.589 -1.370 5.308 1.00 90.56 93 ILE A CA 1
ATOM 694 C C . ILE A 1 93 ? 6.553 -1.538 6.499 1.00 90.56 93 ILE A C 1
ATOM 696 O O . ILE A 1 93 ? 7.501 -0.773 6.640 1.00 90.56 93 ILE A O 1
ATOM 700 N N . GLU A 1 94 ? 6.358 -2.564 7.330 1.00 88.88 94 GLU A N 1
ATOM 701 C CA . GLU A 1 94 ? 7.147 -2.787 8.547 1.00 88.88 94 GLU A CA 1
ATOM 702 C C . GLU A 1 94 ? 8.494 -3.488 8.290 1.00 88.88 94 GLU A C 1
ATOM 704 O O . GLU A 1 94 ? 9.404 -3.377 9.108 1.00 88.88 94 GLU A O 1
ATOM 709 N N . ASN A 1 95 ? 8.635 -4.226 7.184 1.00 89.06 95 ASN A N 1
ATOM 710 C CA . ASN A 1 95 ? 9.749 -5.167 6.991 1.00 89.06 95 ASN A CA 1
ATOM 711 C C . ASN A 1 95 ? 10.351 -5.196 5.573 1.00 89.06 95 ASN A C 1
ATOM 713 O O . ASN A 1 95 ? 11.429 -5.753 5.393 1.00 89.06 95 ASN A O 1
ATOM 717 N N . SER A 1 96 ? 9.693 -4.588 4.581 1.00 88.62 96 SER A N 1
ATOM 718 C CA . SER A 1 96 ? 10.077 -4.663 3.160 1.00 88.62 96 SER A CA 1
ATOM 719 C C . SER A 1 96 ? 10.498 -3.310 2.568 1.00 88.62 96 SER A C 1
ATOM 721 O O . SER A 1 96 ? 10.716 -3.195 1.365 1.00 88.62 96 SER A O 1
ATOM 723 N N . GLY A 1 97 ? 10.578 -2.252 3.385 1.00 90.75 97 GLY A N 1
ATOM 724 C CA . GLY A 1 97 ? 10.898 -0.893 2.918 1.00 90.75 97 GLY A CA 1
ATOM 725 C C . GLY A 1 97 ? 9.812 -0.260 2.035 1.00 90.75 97 GLY A C 1
ATOM 726 O O . GLY A 1 97 ? 10.055 0.752 1.374 1.00 90.75 97 GLY A O 1
ATOM 727 N N . HIS A 1 98 ? 8.619 -0.857 2.005 1.00 94.50 98 HIS A N 1
ATOM 728 C CA . HIS A 1 98 ? 7.449 -0.334 1.305 1.00 94.50 98 HIS A CA 1
ATOM 729 C C . HIS A 1 98 ? 6.866 0.869 2.054 1.00 94.50 98 HIS A C 1
ATOM 731 O O . HIS A 1 98 ? 6.950 0.957 3.277 1.00 94.50 98 HIS A O 1
ATOM 737 N N . LYS A 1 99 ? 6.278 1.814 1.320 1.00 93.25 99 LYS A N 1
ATOM 738 C CA . LYS A 1 99 ? 5.772 3.085 1.873 1.00 93.25 99 LYS A CA 1
ATOM 739 C C . LYS A 1 99 ? 4.250 3.177 1.869 1.00 93.25 99 LYS A C 1
ATOM 741 O O . LYS A 1 99 ? 3.671 3.946 2.631 1.00 93.25 99 LYS A O 1
ATOM 746 N N . SER A 1 100 ? 3.607 2.412 1.000 1.00 94.88 100 SER A N 1
ATOM 747 C CA . SER A 1 100 ? 2.164 2.396 0.771 1.00 94.88 100 SER A CA 1
ATOM 748 C C . SER A 1 100 ? 1.779 1.113 0.038 1.00 94.88 100 SER A C 1
ATOM 750 O O . SER A 1 100 ? 2.642 0.304 -0.307 1.00 94.88 100 SER A O 1
ATOM 752 N N . ASN A 1 101 ? 0.489 0.924 -0.233 1.00 96.00 101 ASN A N 1
ATOM 753 C CA . ASN A 1 101 ? 0.014 -0.165 -1.080 1.00 96.00 101 ASN A CA 1
ATOM 754 C C . ASN A 1 101 ? 0.605 -0.077 -2.499 1.00 96.00 101 ASN A C 1
ATOM 756 O O . ASN A 1 101 ? 0.901 -1.104 -3.098 1.00 96.00 101 ASN A O 1
ATOM 760 N N . LEU A 1 102 ? 0.868 1.133 -3.014 1.00 97.44 102 LEU A N 1
ATOM 761 C CA . LEU A 1 102 ? 1.530 1.301 -4.311 1.00 97.44 102 LEU A CA 1
ATOM 762 C C . LEU A 1 102 ? 2.916 0.638 -4.342 1.00 97.44 102 LEU A C 1
ATOM 764 O O . LEU A 1 102 ? 3.267 0.020 -5.346 1.00 97.44 102 LEU A O 1
ATOM 768 N N . SER A 1 103 ? 3.678 0.700 -3.244 1.00 97.00 103 SER A N 1
ATOM 769 C CA . SER A 1 103 ? 4.996 0.057 -3.160 1.00 97.00 103 SER A CA 1
ATOM 770 C C . SER A 1 103 ? 4.952 -1.458 -3.371 1.00 97.00 103 SER A C 1
ATOM 772 O O . SER A 1 103 ? 5.950 -2.008 -3.810 1.00 97.00 103 SER A O 1
ATOM 774 N N . CYS A 1 104 ? 3.826 -2.138 -3.137 1.00 96.56 104 CYS A N 1
ATOM 775 C CA . CYS A 1 104 ? 3.708 -3.572 -3.427 1.00 96.56 104 CYS A CA 1
ATOM 776 C C . CYS A 1 104 ? 3.651 -3.885 -4.930 1.00 96.56 104 CYS A C 1
ATOM 778 O O . CYS A 1 104 ? 3.919 -5.012 -5.335 1.00 96.56 104 CYS A O 1
ATOM 780 N N . PHE A 1 105 ? 3.295 -2.898 -5.756 1.00 97.62 105 PHE A N 1
ATOM 781 C CA . PHE A 1 105 ? 3.157 -3.048 -7.206 1.00 97.62 105 PHE A CA 1
ATOM 782 C C . PHE A 1 105 ? 4.392 -2.588 -7.985 1.00 97.62 105 PHE A C 1
ATOM 784 O O . PHE A 1 105 ? 4.438 -2.760 -9.200 1.00 97.62 105 PHE A O 1
ATOM 791 N N . VAL A 1 106 ? 5.395 -1.997 -7.331 1.00 97.25 106 VAL A N 1
ATOM 792 C CA . VAL A 1 106 ? 6.675 -1.623 -7.973 1.00 97.25 106 VAL A CA 1
ATOM 793 C C . VAL A 1 106 ? 7.658 -2.797 -8.039 1.00 97.25 106 VAL A C 1
ATOM 795 O O . VAL A 1 106 ? 8.657 -2.732 -8.752 1.00 97.25 106 VAL A O 1
ATOM 798 N N . ASP A 1 107 ? 7.361 -3.870 -7.309 1.00 95.44 107 ASP A N 1
ATOM 799 C CA . ASP A 1 107 ? 8.013 -5.173 -7.360 1.00 95.44 107 ASP A CA 1
ATOM 800 C C . ASP A 1 107 ? 6.947 -6.282 -7.481 1.00 95.44 107 ASP A C 1
ATOM 802 O O . ASP A 1 107 ? 5.772 -6.007 -7.746 1.00 95.44 107 ASP A O 1
ATOM 806 N N . SER A 1 108 ? 7.354 -7.550 -7.387 1.00 95.25 108 SER A N 1
ATOM 807 C CA . SER A 1 108 ? 6.457 -8.699 -7.553 1.00 95.25 108 SER A CA 1
ATOM 808 C C . SER A 1 108 ? 5.675 -9.068 -6.288 1.00 95.25 108 SER A C 1
ATOM 810 O O . SER A 1 108 ? 4.984 -10.079 -6.299 1.00 95.25 108 SER A O 1
ATOM 812 N N . HIS A 1 109 ? 5.763 -8.301 -5.195 1.00 95.06 109 HIS A N 1
ATOM 813 C CA . HIS A 1 109 ? 5.170 -8.701 -3.913 1.00 95.06 109 HIS A CA 1
ATOM 814 C C . HIS A 1 109 ? 3.634 -8.761 -3.978 1.00 95.06 109 HIS A C 1
ATOM 816 O O . HIS A 1 109 ? 3.022 -9.638 -3.376 1.00 95.06 109 HIS A O 1
ATOM 822 N N . ALA A 1 110 ? 2.989 -7.884 -4.758 1.00 94.69 110 ALA A N 1
ATOM 823 C CA . ALA A 1 110 ? 1.541 -7.950 -4.979 1.00 94.69 110 ALA A CA 1
ATOM 824 C C . ALA A 1 110 ? 1.080 -9.202 -5.762 1.00 94.69 110 ALA A C 1
ATOM 826 O O . ALA A 1 110 ? -0.124 -9.446 -5.852 1.00 94.69 110 ALA A O 1
ATOM 827 N N . ALA A 1 111 ? 2.002 -9.994 -6.322 1.00 95.25 111 ALA A N 1
ATOM 828 C CA . ALA A 1 111 ? 1.690 -11.238 -7.024 1.00 95.25 111 ALA A CA 1
ATOM 829 C C . ALA A 1 111 ? 1.571 -12.475 -6.106 1.00 95.25 111 ALA A C 1
ATOM 831 O O . ALA A 1 111 ? 1.110 -13.511 -6.590 1.00 95.25 111 ALA A O 1
ATOM 832 N N . GLY A 1 112 ? 1.916 -12.359 -4.815 1.00 86.62 112 GLY A N 1
ATOM 833 C CA . GLY A 1 112 ? 1.857 -13.450 -3.829 1.00 86.62 112 GLY A CA 1
ATOM 834 C C . GLY A 1 112 ? 3.216 -13.918 -3.332 1.00 86.62 112 GLY A C 1
ATOM 835 O O . GLY A 1 112 ? 4.164 -13.972 -4.146 1.00 86.62 112 GLY A O 1
#

pLDDT: mean 85.48, std 15.53, range [40.34, 98.69]

Foldseek 3Di:
DDDDDDDDDDPPPPVVVVVVVVVVVVVVVVVVCVVPPDPDDDDVVVLQVQAQFDDDAAFDQLVVDDDPLSVVLVVCNVPVVVQSSAAQPVNCVVPVVARGSSSCRSDCNSVD

Radius of gyration: 32.97 Å; chains: 1; bounding box: 58×38×103 Å